Protein AF-A0A3D2U2Y9-F1 (afdb_monomer)

Solvent-accessible surface area (backbone atoms only — not comparable to full-atom values): 4335 Å² total; per-residue (Å²): 113,69,68,60,56,50,51,50,52,51,50,50,54,63,66,32,69,71,44,49,56,34,70,44,65,84,79,50,57,66,72,58,48,58,73,49,32,87,52,72,62,20,49,50,53,51,42,47,52,33,39,43,76,68,67,44,92,76,77,87,80,86,74,78,76,77,79,76,78,127

Mean predicted aligned error: 7.17 Å

Secondary structure (DSSP, 8-state):
-HHHHHHHHHHHHHHSHHHHHHH-GGGS-HHHHHHH-SSHHHHHHHHHHHHHHTT-S------PPP----

pLDDT: mean 85.61, std 10.41, range [53.12, 96.38]

Radius of gyration: 15.2 Å; Cα contacts (8 Å, |Δi|>4): 43; chains: 1; bounding box: 42×32×32 Å

Foldseek 3Di:
DVVVVVVVVVVCVCPPPLNVQLLPPVPDDPVQLVVLNVDPRSSQVSSQVSCVVSPDPDDDGDDDDPPPPD

Sequence (70 aa):
RAMKSLMSRAADMLTNPATRKAFNLGAEPEAVQRRYGTGMRGRCYLLGRKLIESGVRFVMVDVREPQRSF

Structure (mmCIF, N/CA/C/O backbone):
data_AF-A0A3D2U2Y9-F1
#
_entry.id   AF-A0A3D2U2Y9-F1
#
loop_
_atom_site.group_PDB
_atom_site.id
_atom_site.type_symbol
_atom_site.label_atom_id
_atom_site.label_alt_id
_atom_site.label_comp_id
_atom_site.label_asym_id
_atom_site.label_entity_id
_atom_site.label_seq_id
_atom_site.pdbx_PDB_ins_code
_atom_site.Cartn_x
_atom_site.Cartn_y
_atom_site.Cartn_z
_atom_site.occupancy
_atom_site.B_iso_or_equiv
_atom_site.auth_seq_id
_atom_site.auth_comp_id
_atom_site.auth_asym_id
_atom_site.auth_atom_id
_atom_site.pdbx_PDB_model_num
ATOM 1 N N . ARG A 1 1 ? -21.577 21.461 -16.873 1.00 62.62 1 ARG A N 1
ATOM 2 C CA . ARG A 1 1 ? -21.879 21.190 -15.438 1.00 62.62 1 ARG A CA 1
ATOM 3 C C . ARG A 1 1 ? -21.546 19.743 -15.030 1.00 62.62 1 ARG A C 1
ATOM 5 O O . ARG A 1 1 ? -20.901 19.581 -14.005 1.00 62.62 1 ARG A O 1
ATOM 12 N N . ALA A 1 2 ? -21.863 18.729 -15.851 1.00 74.88 2 ALA A N 1
ATOM 13 C CA . ALA A 1 2 ? -21.579 17.306 -15.583 1.00 74.88 2 ALA A CA 1
ATOM 14 C C . ALA A 1 2 ? -20.085 16.945 -15.399 1.00 74.88 2 ALA A C 1
ATOM 16 O O . ALA A 1 2 ? -19.740 16.222 -14.468 1.00 74.88 2 ALA A O 1
ATOM 17 N N . MET A 1 3 ? -19.182 17.500 -16.220 1.00 78.75 3 MET A N 1
ATOM 18 C CA . MET A 1 3 ? -17.734 17.263 -16.077 1.00 78.75 3 MET A CA 1
ATOM 19 C C . MET A 1 3 ? -17.208 17.728 -14.708 1.00 78.75 3 MET A C 1
ATOM 21 O O . MET A 1 3 ? -16.443 17.028 -14.058 1.00 78.75 3 MET A O 1
ATOM 25 N N . LYS A 1 4 ? -17.675 18.890 -14.227 1.00 82.75 4 LYS A N 1
ATOM 26 C CA . LYS A 1 4 ? -17.242 19.480 -12.950 1.00 82.75 4 LYS A CA 1
ATOM 27 C C . LYS A 1 4 ? -17.689 18.634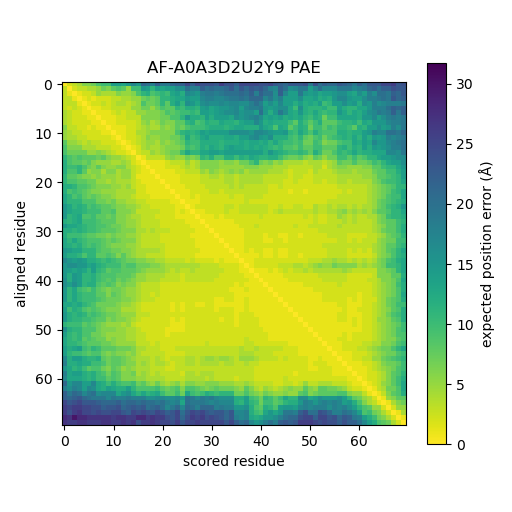 -11.753 1.00 82.75 4 LYS A C 1
ATOM 29 O O . LYS A 1 4 ? -16.908 18.425 -10.834 1.00 82.75 4 LYS A O 1
ATOM 34 N N . SER A 1 5 ? -18.912 18.096 -11.785 1.00 82.25 5 SER A N 1
ATOM 35 C CA . SER A 1 5 ? -19.390 17.162 -10.755 1.00 82.25 5 SER A CA 1
ATOM 36 C C . SER A 1 5 ? -18.666 15.816 -10.791 1.00 82.25 5 SER A C 1
ATOM 38 O O . SER A 1 5 ? -18.426 15.235 -9.737 1.00 82.25 5 SER A O 1
ATOM 40 N N . LEU A 1 6 ? -18.293 15.325 -11.979 1.00 78.62 6 LEU A N 1
ATOM 41 C CA . LEU A 1 6 ? -17.525 14.086 -12.114 1.00 78.62 6 LEU A CA 1
ATOM 42 C C . LEU A 1 6 ? -16.105 14.254 -11.556 1.00 78.62 6 LEU A C 1
ATOM 44 O O . LEU A 1 6 ? -15.646 13.419 -10.786 1.00 78.62 6 LEU A O 1
ATOM 48 N N . MET A 1 7 ? -15.454 15.377 -11.875 1.00 79.38 7 MET A N 1
ATOM 49 C CA . MET A 1 7 ? -14.137 15.732 -11.340 1.00 79.38 7 MET A CA 1
ATOM 50 C C . MET A 1 7 ? -14.164 15.933 -9.824 1.00 79.38 7 MET A C 1
ATOM 52 O O . MET A 1 7 ? -13.269 15.451 -9.144 1.00 79.38 7 MET A O 1
ATOM 56 N N . SER A 1 8 ? -15.205 16.575 -9.279 1.00 78.75 8 SER A N 1
ATOM 57 C CA . SER A 1 8 ? -15.374 16.714 -7.825 1.00 78.75 8 SER A CA 1
ATOM 58 C C . SER A 1 8 ? -15.488 15.353 -7.140 1.00 78.75 8 SER A C 1
ATOM 60 O O . SER A 1 8 ? -14.772 15.092 -6.185 1.00 78.75 8 SER A O 1
ATOM 62 N N . ARG A 1 9 ? -16.322 14.445 -7.666 1.00 75.81 9 ARG A N 1
ATOM 63 C CA . ARG A 1 9 ? -16.461 13.087 -7.115 1.00 75.81 9 ARG A CA 1
ATOM 64 C C . ARG A 1 9 ? -15.178 12.270 -7.237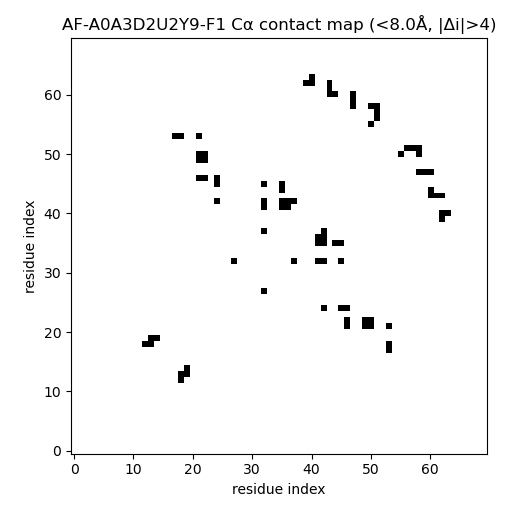 1.00 75.81 9 ARG A C 1
ATOM 66 O O . ARG A 1 9 ? -14.849 11.527 -6.320 1.00 75.81 9 ARG A O 1
ATOM 73 N N . ALA A 1 10 ? -14.450 12.402 -8.345 1.00 75.69 10 ALA A N 1
ATOM 74 C CA . ALA A 1 10 ? -13.148 11.762 -8.508 1.00 75.69 10 ALA A CA 1
ATOM 75 C C . ALA A 1 10 ? -12.122 12.317 -7.505 1.00 75.69 10 ALA A C 1
ATOM 77 O O . ALA A 1 10 ? -11.387 11.546 -6.894 1.00 75.69 10 ALA A O 1
ATOM 78 N N . ALA A 1 11 ? -12.110 13.635 -7.284 1.00 74.50 11 ALA A N 1
ATOM 79 C CA . ALA A 1 11 ? -11.254 14.277 -6.292 1.00 74.50 11 ALA A CA 1
ATOM 80 C C . ALA A 1 11 ? -11.596 13.816 -4.867 1.00 74.50 11 ALA A C 1
ATOM 82 O O . ALA A 1 11 ? -10.695 13.442 -4.119 1.00 74.50 11 ALA A O 1
ATOM 83 N N . ASP A 1 12 ? -12.877 13.751 -4.508 1.00 76.88 12 ASP A N 1
ATOM 84 C CA . ASP A 1 12 ? -13.332 13.228 -3.215 1.00 76.88 12 ASP A CA 1
ATOM 85 C C . ASP A 1 12 ? -12.946 11.752 -3.041 1.00 76.88 12 ASP A C 1
ATOM 87 O O . ASP A 1 12 ? -12.468 11.342 -1.985 1.00 76.88 12 ASP A O 1
ATOM 91 N N . MET A 1 13 ? -13.072 10.947 -4.099 1.00 71.25 13 MET A N 1
ATOM 92 C CA . MET A 1 13 ? -12.676 9.539 -4.086 1.00 71.25 13 MET A CA 1
ATOM 93 C C . MET A 1 13 ? -11.164 9.367 -3.890 1.00 71.25 13 MET A C 1
ATOM 95 O O . MET A 1 13 ? -10.747 8.499 -3.127 1.00 71.25 13 MET A O 1
ATOM 99 N N . LEU A 1 14 ? -10.339 10.204 -4.525 1.00 72.31 14 LEU A N 1
ATOM 100 C CA . LEU A 1 14 ? -8.879 10.183 -4.368 1.00 72.31 14 LEU A CA 1
ATOM 101 C C . LEU A 1 14 ? -8.423 10.727 -3.006 1.00 72.31 14 LEU A C 1
ATOM 103 O O . LEU A 1 14 ? -7.422 10.269 -2.458 1.00 72.31 14 LEU A O 1
ATOM 107 N N . THR A 1 15 ? -9.152 11.692 -2.445 1.00 76.69 15 THR A N 1
ATOM 108 C CA . THR A 1 15 ? -8.796 12.356 -1.182 1.00 76.69 15 THR A CA 1
ATOM 109 C C . THR A 1 15 ? -9.433 11.709 0.049 1.00 76.69 15 THR A C 1
ATOM 111 O O . THR A 1 15 ? -9.043 12.031 1.177 1.00 76.69 15 THR A O 1
ATOM 114 N N . ASN A 1 16 ? -10.350 10.756 -0.121 1.00 82.56 16 ASN A N 1
ATOM 115 C CA . ASN A 1 16 ? -10.941 10.008 0.984 1.00 82.56 16 ASN A CA 1
ATOM 116 C C . ASN A 1 16 ? -9.839 9.334 1.844 1.00 82.56 16 ASN A C 1
ATOM 118 O O . ASN A 1 16 ? -8.927 8.704 1.295 1.00 82.56 16 ASN A O 1
ATOM 122 N N . PRO A 1 17 ? -9.901 9.436 3.189 1.00 83.38 17 PRO A N 1
ATOM 123 C CA . PRO A 1 17 ? -8.999 8.732 4.105 1.00 83.38 17 PRO A CA 1
ATOM 124 C C . PRO A 1 17 ? -8.815 7.234 3.813 1.00 83.38 17 PRO A C 1
ATOM 126 O O . PRO A 1 17 ? -7.698 6.726 3.919 1.00 83.38 17 PRO A O 1
ATOM 129 N N . ALA A 1 18 ? -9.878 6.531 3.405 1.00 83.62 18 ALA A N 1
ATOM 130 C CA . ALA A 1 18 ? -9.821 5.113 3.049 1.00 83.62 18 ALA A CA 1
ATOM 131 C C . ALA A 1 18 ? -8.909 4.8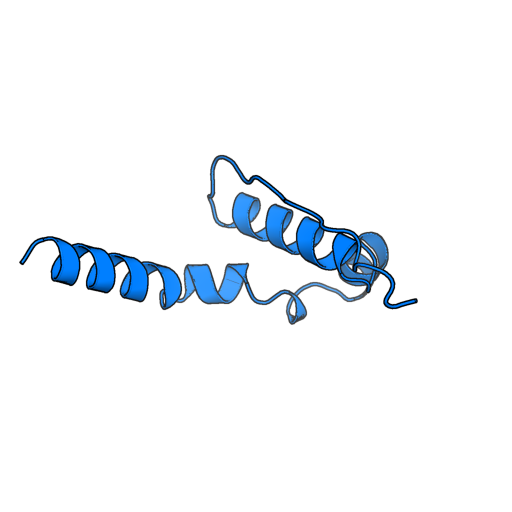70 1.838 1.00 83.62 18 ALA A C 1
ATOM 133 O O . ALA A 1 18 ? -8.038 4.000 1.875 1.00 83.62 18 ALA A O 1
ATOM 134 N N . THR A 1 19 ? -9.039 5.704 0.806 1.00 83.62 19 THR A N 1
ATOM 135 C CA . THR A 1 19 ? -8.178 5.661 -0.376 1.00 83.62 19 THR A CA 1
ATOM 136 C C . THR A 1 19 ? -6.733 5.956 0.010 1.00 83.62 19 THR A C 1
ATOM 138 O O . THR A 1 19 ? -5.846 5.169 -0.302 1.00 83.62 19 THR A O 1
ATOM 141 N N . ARG A 1 20 ? -6.467 7.007 0.795 1.00 86.25 20 ARG A N 1
ATOM 142 C CA . ARG A 1 20 ? -5.093 7.302 1.252 1.00 86.25 20 ARG A CA 1
ATOM 143 C C . ARG A 1 20 ? -4.454 6.131 1.999 1.00 86.25 20 ARG A C 1
ATOM 145 O O . ARG A 1 20 ? -3.282 5.837 1.780 1.00 86.25 20 ARG A O 1
ATOM 152 N N . LYS A 1 21 ? -5.219 5.433 2.843 1.00 88.44 21 LYS A N 1
ATOM 153 C CA . LYS A 1 21 ? -4.748 4.237 3.554 1.00 88.44 21 LYS A CA 1
ATOM 154 C C . LYS A 1 21 ? -4.431 3.083 2.597 1.00 88.44 21 LYS A C 1
ATOM 156 O O . LYS A 1 21 ? -3.416 2.414 2.784 1.00 88.44 21 LYS A O 1
ATOM 161 N N . ALA A 1 22 ? -5.256 2.867 1.573 1.00 89.75 22 ALA A N 1
ATOM 162 C CA . ALA A 1 22 ? -5.035 1.826 0.569 1.00 89.75 22 ALA A CA 1
ATOM 163 C C . ALA A 1 22 ? -3.735 2.052 -0.227 1.00 89.75 22 ALA A C 1
ATOM 165 O O . ALA A 1 22 ? -2.999 1.103 -0.486 1.00 89.75 22 ALA A O 1
ATOM 166 N N . PHE A 1 23 ? -3.422 3.310 -0.553 1.00 90.62 23 PHE A N 1
ATOM 167 C CA . PHE A 1 23 ? -2.214 3.689 -1.296 1.00 90.62 23 PHE A CA 1
ATOM 168 C C . PHE A 1 23 ? -0.953 3.820 -0.422 1.00 90.62 23 PHE A C 1
ATOM 170 O O . PHE A 1 23 ? 0.156 3.881 -0.955 1.00 90.62 23 PHE A O 1
ATOM 177 N N . ASN A 1 24 ? -1.079 3.826 0.909 1.00 91.88 24 AS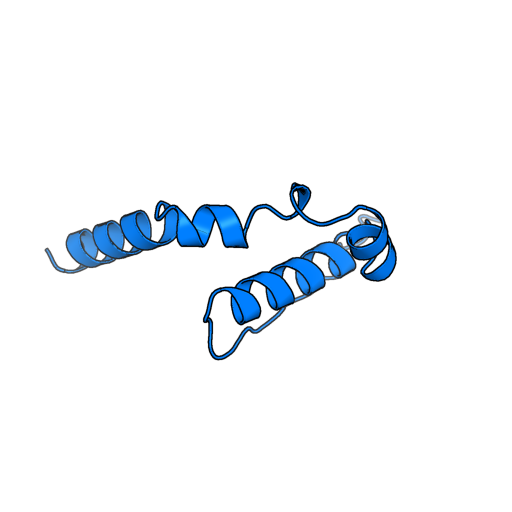N A N 1
ATOM 178 C CA . ASN A 1 24 ? 0.069 3.861 1.812 1.00 91.88 24 ASN A CA 1
ATOM 179 C C . ASN A 1 24 ? 0.730 2.476 1.928 1.00 91.88 24 ASN A C 1
ATOM 181 O O . ASN A 1 24 ? 0.453 1.709 2.853 1.00 91.88 24 ASN A O 1
ATOM 185 N N . LEU A 1 25 ? 1.627 2.166 0.990 1.00 91.75 25 LEU A N 1
ATOM 186 C CA . LEU A 1 25 ? 2.411 0.926 1.006 1.00 91.75 25 LEU A CA 1
ATOM 187 C C . LEU A 1 25 ? 3.406 0.867 2.176 1.00 91.75 25 LEU A C 1
ATOM 189 O O . LEU A 1 25 ? 3.730 -0.221 2.639 1.00 91.75 25 LEU A O 1
ATOM 193 N N . GLY A 1 26 ? 3.871 2.021 2.668 1.00 90.94 26 GLY A N 1
ATOM 194 C CA . GLY A 1 26 ? 4.858 2.101 3.750 1.00 90.94 26 GLY A C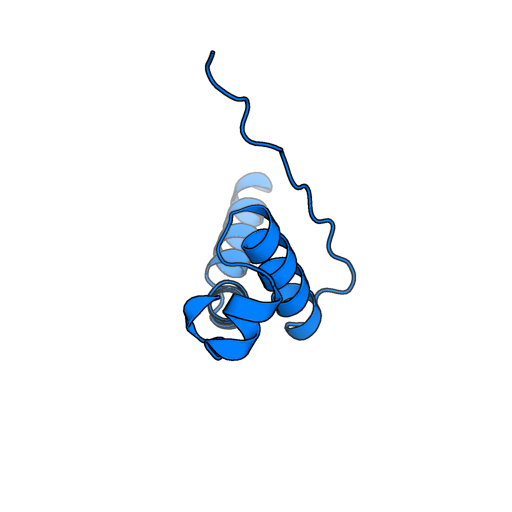A 1
ATOM 195 C C . GLY A 1 26 ? 4.323 1.651 5.111 1.00 90.94 26 GLY A C 1
ATOM 196 O O . GLY A 1 26 ? 5.106 1.310 5.988 1.00 90.94 26 GLY A O 1
ATOM 197 N N . ALA A 1 27 ? 2.999 1.605 5.277 1.00 91.31 27 ALA A N 1
ATOM 198 C CA . ALA A 1 27 ? 2.364 1.051 6.470 1.00 91.31 27 ALA A CA 1
ATOM 199 C C . ALA A 1 27 ? 2.395 -0.490 6.523 1.00 91.31 27 ALA A C 1
ATOM 201 O O . ALA A 1 27 ? 2.040 -1.064 7.551 1.00 91.31 27 ALA A O 1
ATOM 202 N N . GLU A 1 28 ? 2.776 -1.174 5.438 1.00 94.25 28 GLU A N 1
ATOM 203 C CA . GLU A 1 28 ? 2.909 -2.632 5.443 1.00 94.25 28 GLU A CA 1
ATOM 204 C C . GLU A 1 28 ? 4.177 -3.071 6.191 1.00 94.25 28 GLU A C 1
ATOM 206 O O . GLU A 1 28 ? 5.224 -2.435 6.044 1.00 94.25 28 GLU A O 1
ATOM 211 N N . PRO A 1 29 ? 4.145 -4.199 6.924 1.00 95.50 29 PRO A N 1
ATOM 212 C CA . PRO A 1 29 ? 5.342 -4.750 7.550 1.00 95.50 29 PRO A CA 1
ATOM 213 C C . PRO A 1 29 ? 6.461 -5.000 6.532 1.00 95.50 29 PRO A C 1
ATOM 215 O O . PRO A 1 29 ? 6.218 -5.492 5.428 1.00 95.50 29 PRO A O 1
ATOM 218 N N . GLU A 1 30 ? 7.710 -4.744 6.919 1.00 94.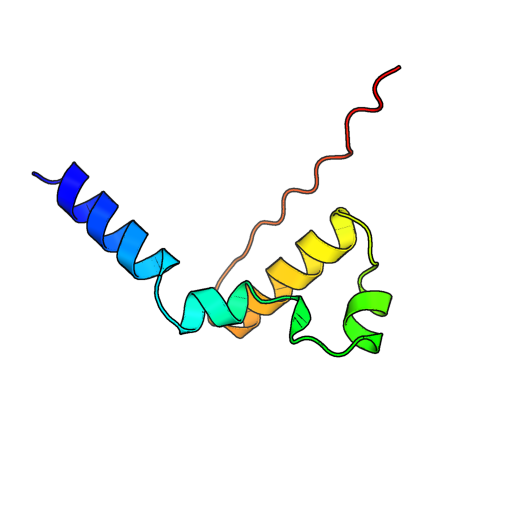75 30 GLU A N 1
ATOM 219 C CA . GLU A 1 30 ? 8.872 -4.879 6.028 1.00 94.75 30 GLU A CA 1
ATOM 220 C C . GLU A 1 30 ? 8.993 -6.290 5.422 1.00 94.75 30 GLU A C 1
ATOM 222 O O . GLU A 1 30 ? 9.282 -6.451 4.237 1.00 94.75 30 GLU A O 1
ATOM 227 N N . ALA A 1 31 ? 8.689 -7.328 6.208 1.00 96.31 31 ALA A N 1
ATOM 228 C CA . ALA A 1 31 ? 8.679 -8.711 5.736 1.00 96.31 31 ALA A CA 1
ATOM 229 C C . ALA A 1 31 ? 7.701 -8.931 4.566 1.00 96.31 31 ALA A C 1
ATOM 231 O O . ALA A 1 31 ? 8.002 -9.685 3.639 1.00 96.31 31 ALA A O 1
ATOM 232 N N . VAL A 1 32 ? 6.552 -8.246 4.578 1.00 95.94 32 VAL A N 1
ATOM 233 C CA . VAL A 1 32 ? 5.564 -8.292 3.492 1.00 95.94 32 VAL A CA 1
ATOM 234 C C . VAL A 1 32 ? 6.093 -7.549 2.273 1.00 95.94 32 VAL A C 1
ATOM 236 O O . VAL A 1 32 ? 6.071 -8.100 1.173 1.00 95.94 32 VAL A O 1
ATOM 239 N N . GLN A 1 33 ? 6.625 -6.340 2.462 1.00 94.25 33 GLN A N 1
ATOM 240 C CA . GLN A 1 33 ? 7.211 -5.560 1.368 1.00 94.25 33 GLN A CA 1
ATOM 241 C C . GLN A 1 33 ? 8.327 -6.347 0.660 1.00 94.25 33 GLN A C 1
ATOM 243 O O . GLN A 1 33 ? 8.352 -6.435 -0.567 1.00 94.25 33 GLN A O 1
ATOM 248 N N . ARG A 1 34 ? 9.200 -7.011 1.428 1.00 94.75 34 ARG A N 1
ATOM 249 C CA . ARG A 1 34 ? 10.276 -7.860 0.899 1.00 94.75 34 ARG A CA 1
ATOM 250 C C . ARG A 1 34 ? 9.750 -9.089 0.157 1.00 94.75 34 ARG A C 1
ATOM 252 O O . ARG A 1 34 ? 10.310 -9.439 -0.876 1.00 94.75 34 ARG A O 1
ATOM 259 N N . ARG A 1 35 ? 8.671 -9.718 0.637 1.00 96.38 35 ARG A N 1
ATOM 260 C CA . ARG A 1 35 ? 8.044 -10.878 -0.023 1.00 96.38 35 ARG A CA 1
ATOM 261 C C . ARG A 1 35 ? 7.478 -10.535 -1.402 1.00 96.38 35 ARG A C 1
ATOM 263 O O . ARG A 1 35 ? 7.580 -11.350 -2.311 1.00 96.38 35 ARG A O 1
ATOM 270 N N . TYR A 1 36 ? 6.884 -9.353 -1.550 1.00 94.44 36 TYR A N 1
ATOM 271 C CA . TYR A 1 36 ? 6.397 -8.864 -2.844 1.00 94.44 36 TYR A CA 1
ATOM 272 C C . TYR A 1 36 ? 7.529 -8.354 -3.747 1.00 94.44 36 TYR A C 1
ATOM 274 O O . TYR A 1 36 ? 7.399 -8.373 -4.969 1.00 94.44 36 TYR A O 1
ATOM 282 N N . GLY A 1 37 ? 8.645 -7.932 -3.153 1.00 91.75 37 GLY A N 1
ATOM 283 C CA . GLY A 1 37 ? 9.800 -7.374 -3.842 1.00 91.75 37 GLY A CA 1
ATOM 284 C C . GLY A 1 37 ? 9.810 -5.847 -3.790 1.00 91.75 37 GLY A C 1
ATOM 285 O O . GLY A 1 37 ? 8.781 -5.181 -3.897 1.00 91.75 37 GLY A O 1
ATOM 286 N N . THR A 1 38 ? 11.005 -5.276 -3.645 1.00 87.56 38 THR A N 1
ATOM 287 C CA . THR A 1 38 ? 11.203 -3.827 -3.459 1.00 87.56 38 THR A CA 1
ATOM 288 C C . THR A 1 38 ? 11.199 -3.028 -4.766 1.00 87.56 38 THR A C 1
ATOM 290 O O . THR A 1 38 ? 11.128 -1.796 -4.725 1.00 87.56 38 THR A O 1
ATOM 293 N N . GLY A 1 39 ? 11.252 -3.712 -5.914 1.00 88.25 39 GLY A N 1
ATOM 294 C CA . GLY A 1 39 ? 11.191 -3.121 -7.252 1.00 88.25 39 GLY A CA 1
ATOM 295 C C . GLY A 1 39 ? 9.777 -2.730 -7.697 1.00 88.25 39 GLY A C 1
ATOM 296 O O . GLY A 1 39 ? 8.788 -3.027 -7.028 1.00 88.25 39 GLY A O 1
ATOM 297 N N . MET A 1 40 ? 9.679 -2.084 -8.864 1.00 88.19 40 MET A N 1
ATOM 298 C CA . MET A 1 40 ? 8.420 -1.535 -9.397 1.00 88.19 40 MET A CA 1
ATOM 299 C C . MET A 1 40 ? 7.296 -2.579 -9.453 1.00 88.19 40 MET A C 1
ATOM 301 O O . MET A 1 40 ? 6.213 -2.354 -8.922 1.00 88.19 40 MET A O 1
ATOM 305 N N . ARG A 1 41 ? 7.583 -3.759 -10.020 1.00 90.12 41 ARG A N 1
ATOM 306 C CA . ARG A 1 41 ? 6.602 -4.845 -10.191 1.00 90.12 41 ARG A CA 1
ATOM 307 C C . ARG A 1 41 ? 6.014 -5.295 -8.847 1.00 90.12 41 ARG A C 1
ATOM 309 O O . ARG A 1 41 ? 4.800 -5.381 -8.700 1.00 90.12 41 ARG A O 1
ATOM 316 N N . GLY A 1 42 ? 6.878 -5.509 -7.852 1.00 92.75 42 GLY A N 1
ATOM 317 C CA . GLY A 1 42 ? 6.478 -5.930 -6.508 1.00 92.75 42 GLY A CA 1
ATOM 318 C C . GLY A 1 42 ? 5.579 -4.915 -5.810 1.00 92.75 42 GLY A C 1
ATOM 319 O O . GLY A 1 42 ? 4.546 -5.276 -5.246 1.00 92.75 42 GLY A O 1
ATOM 320 N N . ARG A 1 43 ? 5.904 -3.623 -5.940 1.00 92.31 43 ARG A N 1
ATOM 321 C CA . ARG A 1 43 ? 5.069 -2.531 -5.419 1.00 92.31 43 ARG A CA 1
ATOM 322 C C . ARG A 1 43 ? 3.706 -2.459 -6.110 1.00 92.31 43 ARG A C 1
ATOM 324 O O . ARG A 1 43 ? 2.710 -2.244 -5.424 1.00 92.31 43 ARG A O 1
ATOM 331 N N . CYS A 1 44 ? 3.638 -2.680 -7.426 1.00 93.56 44 CYS A N 1
ATOM 332 C CA . CYS A 1 44 ? 2.371 -2.737 -8.164 1.00 93.56 44 CYS A CA 1
ATOM 333 C C . CYS A 1 44 ? 1.465 -3.867 -7.652 1.00 93.56 44 CYS A C 1
ATOM 335 O O . CYS A 1 44 ? 0.280 -3.645 -7.405 1.00 93.56 44 CYS A O 1
ATOM 337 N N . TYR A 1 45 ? 2.020 -5.060 -7.428 1.00 95.19 45 TYR A N 1
ATOM 338 C CA . TYR A 1 45 ? 1.260 -6.183 -6.876 1.00 95.19 45 TYR A CA 1
ATOM 339 C C . TYR A 1 45 ? 0.804 -5.931 -5.433 1.00 95.19 45 TYR A C 1
ATOM 341 O O . TYR A 1 45 ? -0.349 -6.208 -5.098 1.00 95.19 45 TYR A O 1
ATOM 349 N N . LEU A 1 46 ? 1.670 -5.356 -4.590 1.00 95.44 46 LEU A N 1
ATOM 350 C CA . LEU A 1 46 ? 1.321 -5.012 -3.210 1.00 95.44 46 LEU A CA 1
ATOM 351 C C . LEU A 1 46 ? 0.190 -3.976 -3.154 1.00 95.44 46 LEU A C 1
ATOM 353 O O . LEU A 1 46 ? -0.743 -4.126 -2.366 1.00 95.44 46 LEU A O 1
ATOM 357 N N . LEU A 1 47 ? 0.232 -2.963 -4.023 1.00 94.62 47 LEU A N 1
ATOM 358 C CA . LEU A 1 47 ? -0.856 -1.996 -4.166 1.00 94.62 47 LEU A CA 1
ATOM 359 C C . LEU A 1 47 ? -2.159 -2.679 -4.588 1.00 94.62 47 LEU A C 1
ATOM 361 O O . LEU A 1 47 ? -3.203 -2.416 -3.996 1.00 94.62 47 LEU A O 1
ATOM 365 N N . GLY A 1 48 ? -2.095 -3.590 -5.563 1.00 94.88 48 GLY A N 1
ATOM 366 C CA . GLY A 1 48 ? -3.256 -4.360 -6.000 1.00 94.88 48 GLY A CA 1
ATOM 367 C C . GLY A 1 48 ? -3.928 -5.109 -4.848 1.00 94.88 48 GLY A C 1
ATOM 368 O O . GLY A 1 48 ? -5.134 -4.966 -4.648 1.00 94.88 48 GLY A O 1
ATOM 369 N N . ARG A 1 49 ? -3.144 -5.816 -4.021 1.00 95.69 49 ARG A N 1
ATOM 370 C CA . ARG A 1 49 ? -3.639 -6.466 -2.794 1.00 95.69 49 ARG A CA 1
ATOM 371 C C . ARG A 1 49 ? -4.334 -5.467 -1.865 1.00 95.69 49 ARG A C 1
ATOM 373 O O . ARG A 1 49 ? -5.461 -5.722 -1.449 1.00 95.69 49 ARG A O 1
ATOM 380 N N . LYS A 1 50 ? -3.694 -4.336 -1.545 1.00 95.44 50 LYS A N 1
ATOM 381 C CA . LYS A 1 50 ? -4.268 -3.347 -0.614 1.00 95.44 50 LYS A CA 1
ATOM 382 C C . LYS A 1 50 ? -5.577 -2.748 -1.120 1.00 95.44 50 LYS A C 1
ATOM 384 O O . LYS A 1 50 ? -6.463 -2.463 -0.317 1.00 95.44 50 LYS A O 1
ATOM 389 N N . LEU A 1 51 ? -5.713 -2.563 -2.433 1.00 93.62 51 LEU A N 1
ATOM 390 C CA . LEU A 1 51 ? -6.957 -2.101 -3.047 1.00 93.62 51 LEU A CA 1
ATOM 391 C C . LEU A 1 51 ? -8.082 -3.131 -2.867 1.00 93.62 51 LEU A C 1
ATOM 393 O O . LEU A 1 51 ? -9.181 -2.750 -2.465 1.00 93.62 51 LEU A O 1
ATOM 397 N N . ILE A 1 52 ? -7.802 -4.422 -3.076 1.00 94.00 52 ILE A N 1
ATOM 398 C CA . ILE A 1 52 ? -8.769 -5.501 -2.811 1.00 94.00 52 ILE A CA 1
ATOM 399 C C . ILE A 1 52 ? -9.176 -5.527 -1.330 1.00 94.00 52 ILE A C 1
ATOM 401 O O . ILE A 1 52 ? -10.364 -5.521 -1.018 1.00 94.00 52 ILE A O 1
ATOM 405 N N . GLU A 1 53 ? -8.209 -5.468 -0.410 1.00 93.25 53 GLU A N 1
ATOM 406 C CA . GLU A 1 53 ? -8.468 -5.430 1.042 1.00 93.25 53 GLU A CA 1
ATOM 407 C C . GLU A 1 53 ? -9.257 -4.186 1.478 1.00 93.25 53 GLU A C 1
ATOM 409 O O . GLU A 1 53 ? -9.949 -4.207 2.493 1.00 93.25 53 GLU A O 1
ATOM 414 N N . SER A 1 54 ? -9.189 -3.107 0.696 1.00 91.56 54 SER A N 1
ATOM 415 C CA . SER A 1 54 ? -9.947 -1.872 0.925 1.00 91.56 54 SER A CA 1
ATOM 416 C C . SER A 1 54 ? -11.350 -1.899 0.301 1.00 91.56 54 SER A C 1
ATOM 418 O O . SER A 1 54 ? -12.033 -0.876 0.295 1.00 91.56 54 SER A O 1
ATOM 420 N N . GLY A 1 55 ? -11.792 -3.051 -0.217 1.00 89.75 55 GLY A N 1
ATOM 421 C CA . GLY A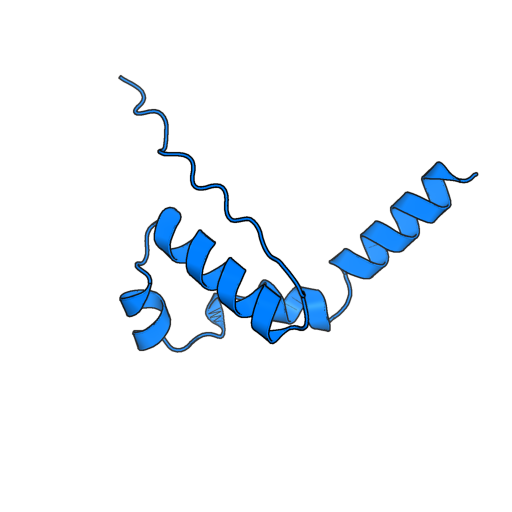 1 55 ? -13.147 -3.272 -0.728 1.00 89.75 55 GLY A CA 1
ATOM 422 C C . GLY A 1 55 ? -13.298 -3.136 -2.244 1.00 89.75 55 GLY A C 1
ATOM 423 O O . GLY A 1 55 ? -14.421 -3.176 -2.752 1.00 89.75 55 GLY A O 1
ATOM 424 N N . VAL A 1 56 ? -12.203 -2.988 -2.996 1.00 90.75 56 VAL A N 1
ATOM 425 C CA . VAL A 1 56 ? -12.275 -3.008 -4.461 1.00 90.75 56 VAL A CA 1
ATOM 426 C C . VAL A 1 56 ? -12.546 -4.438 -4.926 1.00 90.75 56 VAL A C 1
ATOM 428 O O . VAL A 1 56 ? -11.822 -5.367 -4.595 1.00 90.75 56 VAL A O 1
ATOM 431 N N . ARG A 1 57 ? -13.599 -4.621 -5.726 1.00 93.06 57 ARG A N 1
ATOM 432 C CA . ARG A 1 57 ? -14.041 -5.952 -6.172 1.00 93.06 57 ARG A CA 1
ATOM 433 C C . ARG A 1 57 ? -13.112 -6.595 -7.204 1.00 93.06 57 ARG A C 1
ATOM 435 O O . ARG A 1 57 ? -13.029 -7.814 -7.279 1.00 93.06 57 ARG A O 1
ATOM 442 N N . PHE A 1 58 ? -12.468 -5.782 -8.035 1.00 93.19 58 PHE A N 1
ATOM 443 C CA . PHE A 1 58 ? -11.575 -6.244 -9.091 1.00 93.19 58 PHE A CA 1
ATOM 444 C C . PHE A 1 58 ? -10.493 -5.201 -9.352 1.00 93.19 58 PHE A C 1
ATOM 446 O O . PHE A 1 58 ? -10.799 -4.016 -9.494 1.00 93.19 58 PHE A O 1
ATOM 453 N N . VAL A 1 59 ? -9.241 -5.646 -9.439 1.00 94.19 59 VAL A N 1
ATOM 454 C CA . VAL A 1 59 ? -8.090 -4.788 -9.725 1.00 94.19 59 VAL A CA 1
ATOM 455 C C . VAL A 1 59 ? -7.314 -5.383 -10.889 1.00 94.19 59 VAL A C 1
ATOM 457 O O . VAL A 1 59 ? -6.90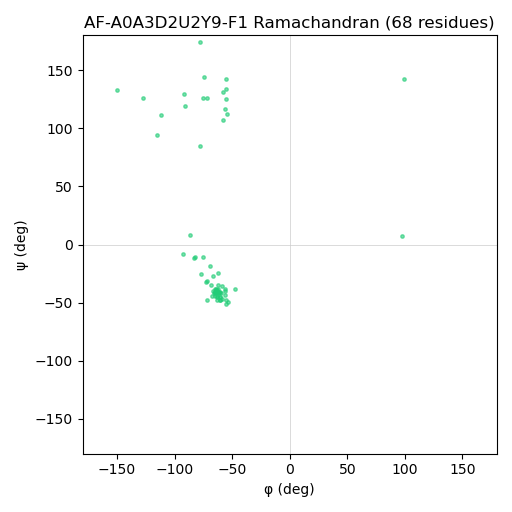2 -6.539 -10.846 1.00 94.19 59 VAL A O 1
ATOM 460 N N . MET A 1 60 ? -7.090 -4.565 -11.913 1.00 95.19 60 MET A N 1
ATOM 461 C CA . MET A 1 60 ? -6.134 -4.853 -12.974 1.00 95.19 60 MET A CA 1
ATOM 462 C C . MET A 1 60 ? -4.788 -4.246 -12.582 1.00 95.19 60 MET A C 1
ATOM 464 O O . MET A 1 60 ? -4.721 -3.067 -12.235 1.00 95.19 60 MET A O 1
ATOM 468 N N . VAL A 1 61 ? -3.721 -5.038 -12.654 1.00 92.56 61 VAL A N 1
ATOM 469 C CA . VAL A 1 61 ? -2.356 -4.551 -12.453 1.00 92.56 61 VAL A CA 1
ATOM 470 C C . VAL A 1 61 ? -1.625 -4.627 -13.785 1.00 92.56 61 VAL A C 1
ATOM 472 O O . VAL A 1 61 ? -1.352 -5.715 -14.283 1.00 92.56 61 VAL A O 1
ATOM 475 N N . ASP A 1 62 ? -1.315 -3.464 -14.349 1.00 89.75 62 ASP A N 1
ATOM 476 C CA . ASP A 1 62 ? -0.426 -3.341 -15.502 1.00 89.75 62 ASP A CA 1
ATOM 477 C C . ASP A 1 62 ? 1.005 -3.136 -15.005 1.00 89.75 62 ASP A C 1
ATOM 479 O O . ASP A 1 62 ? 1.302 -2.173 -14.294 1.00 89.75 62 ASP A O 1
ATOM 483 N N . VAL A 1 63 ? 1.891 -4.061 -15.361 1.00 82.69 63 VAL A N 1
ATOM 484 C CA . VAL A 1 63 ? 3.299 -4.000 -14.983 1.00 82.69 63 VAL A CA 1
ATOM 485 C C . VAL A 1 63 ? 4.133 -3.837 -16.237 1.00 82.69 63 VAL A C 1
ATOM 487 O O . VAL A 1 63 ? 4.531 -4.813 -16.876 1.00 82.69 63 VAL A O 1
ATOM 490 N N . ARG A 1 64 ? 4.445 -2.584 -16.555 1.00 76.00 64 ARG A N 1
ATOM 491 C CA . ARG A 1 64 ? 5.368 -2.254 -17.638 1.00 76.00 64 ARG A CA 1
ATOM 492 C C . ARG A 1 64 ? 6.801 -2.523 -17.192 1.00 76.00 64 ARG A C 1
ATOM 494 O O . ARG A 1 64 ? 7.242 -2.031 -16.153 1.00 76.00 64 ARG A O 1
ATOM 501 N N . GLU A 1 65 ? 7.519 -3.322 -17.977 1.00 69.31 65 GLU A N 1
ATOM 502 C CA . GLU A 1 65 ? 8.979 -3.376 -17.909 1.00 69.31 65 GLU A CA 1
ATOM 503 C C . GLU A 1 65 ? 9.488 -1.950 -18.179 1.00 69.31 65 GLU A C 1
ATOM 505 O O . GLU A 1 65 ? 9.008 -1.322 -19.132 1.00 69.31 65 GLU A O 1
ATOM 510 N N . PRO A 1 66 ? 10.398 -1.384 -17.366 1.00 65.12 66 PRO A N 1
ATOM 511 C CA . PRO A 1 66 ? 11.042 -0.142 -17.762 1.00 65.12 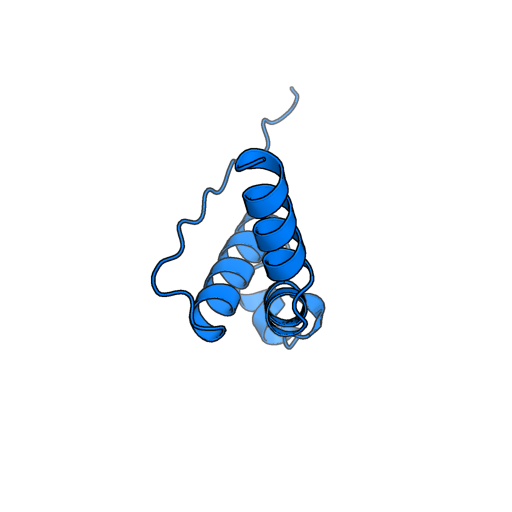66 PRO A CA 1
ATOM 512 C C . PRO A 1 66 ? 11.685 -0.388 -19.129 1.00 65.12 66 PRO A C 1
ATOM 514 O O . PRO A 1 66 ? 12.445 -1.346 -19.283 1.00 65.12 66 PRO A O 1
ATOM 517 N N . GLN A 1 67 ? 11.357 0.438 -20.130 1.00 65.44 67 GLN A N 1
ATOM 518 C CA . GLN A 1 67 ? 12.123 0.433 -21.370 1.00 65.44 67 GLN A CA 1
ATOM 519 C C . GLN A 1 67 ? 13.573 0.661 -20.957 1.00 65.44 67 GLN A C 1
ATOM 521 O O . GLN A 1 67 ? 13.897 1.712 -20.405 1.00 65.44 67 GLN A O 1
ATOM 526 N N . ARG A 1 68 ? 14.424 -0.356 -21.132 1.00 61.88 68 ARG A N 1
ATOM 527 C CA . ARG A 1 68 ? 15.864 -0.164 -21.012 1.00 61.88 68 ARG A CA 1
ATOM 528 C C . ARG A 1 68 ? 16.207 0.914 -22.030 1.00 61.88 68 ARG A C 1
ATOM 530 O O . ARG A 1 68 ? 16.133 0.659 -23.228 1.00 61.88 68 ARG A O 1
ATOM 537 N N . SER A 1 69 ? 16.511 2.114 -21.551 1.00 60.44 69 SER A N 1
ATOM 538 C CA . SER A 1 69 ? 17.271 3.067 -22.343 1.00 60.44 69 SER A CA 1
ATOM 539 C C . SER A 1 69 ? 18.563 2.348 -22.718 1.00 60.44 69 SER A C 1
ATOM 541 O O . SER A 1 69 ? 19.271 1.878 -21.822 1.00 60.44 69 SER A O 1
ATOM 543 N N . PHE A 1 70 ? 18.763 2.143 -24.019 1.00 53.12 70 PHE A N 1
ATOM 544 C CA . PHE A 1 70 ? 20.016 1.642 -24.573 1.00 53.12 70 PHE A CA 1
ATOM 545 C C . PHE A 1 70 ? 21.166 2.580 -24.207 1.00 53.12 70 PHE A C 1
ATOM 547 O O . PHE A 1 70 ? 20.919 3.809 -24.160 1.00 53.12 70 PHE A O 1
#